Protein AF-A0A3S2HP16-F1 (afdb_monomer_lite)

Radius of gyration: 26.19 Å; chains: 1; bounding box: 61×39×76 Å

Sequence (134 aa):
MTFPRLIPALLLMAALLALHTAGNRPSGAAGTEPAMDLPAYLKPATDPATGIRFTRITQPGALGSGIVCGKIYCSHRYSSAQAWNADQSLLVLMNGCNGMCFLDGKTYLPLFHRNKSGECEWRPRNAEMMICVD

Structure (mmCIF, N/CA/C/O backbone):
data_AF-A0A3S2HP16-F1
#
_entry.id   AF-A0A3S2HP16-F1
#
loop_
_atom_site.group_PDB
_atom_site.id
_atom_site.type_symbol
_atom_site.label_atom_id
_atom_site.label_alt_id
_atom_site.label_comp_id
_atom_site.label_asym_id
_atom_site.label_entity_id
_atom_site.label_seq_id
_atom_site.pdbx_PDB_ins_code
_atom_site.Cartn_x
_atom_site.Cartn_y
_atom_site.Cartn_z
_atom_site.occupancy
_atom_site.B_iso_or_equiv
_atom_site.auth_seq_id
_atom_site.auth_comp_id
_atom_site.auth_asym_id
_atom_site.auth_atom_id
_atom_site.pdbx_PDB_model_num
ATOM 1 N N . MET A 1 1 ? -46.178 13.314 -57.978 1.00 46.97 1 MET A N 1
ATOM 2 C CA . MET A 1 1 ? -44.976 14.103 -57.636 1.00 46.97 1 MET A CA 1
ATOM 3 C C . MET A 1 1 ? -45.387 15.554 -57.472 1.00 46.97 1 MET A C 1
ATOM 5 O O . MET A 1 1 ? -45.527 16.214 -58.486 1.00 46.97 1 MET A O 1
ATOM 9 N N . THR A 1 2 ? -45.613 16.004 -56.232 1.00 39.06 2 THR A N 1
ATOM 10 C CA . THR A 1 2 ? -45.610 17.419 -55.796 1.00 39.06 2 THR A CA 1
ATOM 11 C C . THR A 1 2 ? -45.931 17.464 -54.296 1.00 39.06 2 THR A C 1
ATOM 13 O O . THR A 1 2 ? -46.972 16.977 -53.869 1.00 39.06 2 THR A O 1
ATOM 16 N N . PHE A 1 3 ? -45.016 18.001 -53.486 1.00 43.12 3 PHE A N 1
ATOM 17 C CA . PHE A 1 3 ? -45.231 18.289 -52.061 1.00 43.12 3 PHE A CA 1
ATOM 18 C C . PHE A 1 3 ? -45.926 19.648 -51.899 1.00 43.12 3 PHE A C 1
ATOM 20 O O . PHE A 1 3 ? -45.477 20.603 -52.538 1.00 43.12 3 PHE A O 1
ATOM 27 N N . PRO A 1 4 ? -46.881 19.814 -50.966 1.00 48.97 4 PRO A N 1
ATOM 28 C CA . PRO A 1 4 ? -47.117 21.098 -50.335 1.00 48.97 4 PRO A CA 1
ATOM 29 C C . PRO A 1 4 ? -46.423 21.157 -48.965 1.00 48.97 4 PRO A C 1
ATOM 31 O O . PRO A 1 4 ? -46.487 20.238 -48.150 1.00 48.97 4 PRO A O 1
ATOM 34 N N . ARG A 1 5 ? -45.723 22.271 -48.748 1.00 55.09 5 ARG A N 1
ATOM 35 C CA . ARG A 1 5 ? -45.168 22.722 -47.466 1.00 55.09 5 ARG A CA 1
ATOM 36 C C . ARG A 1 5 ? -46.269 23.334 -46.605 1.00 55.09 5 ARG A C 1
ATOM 38 O O . ARG A 1 5 ? -47.153 23.945 -47.188 1.00 55.09 5 ARG A O 1
ATOM 45 N N . LEU A 1 6 ? -46.124 23.235 -45.275 1.00 48.97 6 LEU A N 1
ATOM 46 C CA . LEU A 1 6 ? -46.629 24.094 -44.170 1.00 48.97 6 LEU A CA 1
ATOM 47 C C . LEU A 1 6 ? -46.609 23.191 -42.908 1.00 48.97 6 LEU A C 1
ATOM 49 O O . LEU A 1 6 ? -47.170 22.109 -42.971 1.00 48.97 6 LEU A O 1
ATOM 53 N N . ILE A 1 7 ? -45.980 23.426 -41.750 1.00 50.62 7 ILE A N 1
ATOM 54 C CA . ILE A 1 7 ? -45.416 24.561 -40.991 1.00 50.62 7 ILE A CA 1
ATOM 55 C C . ILE A 1 7 ? -44.475 23.926 -39.928 1.00 50.62 7 ILE A C 1
ATOM 57 O O . ILE A 1 7 ? -44.799 22.840 -39.445 1.00 50.62 7 ILE A O 1
ATOM 61 N N . PRO A 1 8 ? -43.396 24.584 -39.456 1.00 45.44 8 PRO A N 1
ATOM 62 C CA . PRO A 1 8 ? -43.116 24.472 -38.026 1.00 45.44 8 PRO A CA 1
ATOM 63 C C . PRO A 1 8 ? -42.708 25.832 -37.462 1.00 45.44 8 PRO A C 1
ATOM 65 O O . PRO A 1 8 ? -41.578 26.281 -37.610 1.00 45.44 8 PRO A O 1
ATOM 68 N N . ALA A 1 9 ? -43.641 26.499 -36.800 1.00 49.94 9 ALA A N 1
ATOM 69 C CA . ALA A 1 9 ? -43.350 27.712 -36.052 1.00 49.94 9 ALA A CA 1
ATOM 70 C C . ALA A 1 9 ? -44.191 27.741 -34.778 1.00 49.94 9 ALA A C 1
ATOM 72 O O . ALA A 1 9 ? -44.914 28.698 -34.551 1.00 49.94 9 ALA A O 1
ATOM 73 N N . LEU A 1 10 ? -44.164 26.670 -33.973 1.00 47.44 10 LEU A N 1
ATOM 74 C CA . LEU A 1 10 ? -44.738 26.717 -32.621 1.00 47.44 10 LEU A CA 1
ATOM 75 C C . LEU A 1 10 ? -44.269 25.580 -31.691 1.00 47.44 10 LEU A C 1
ATOM 77 O O . LEU A 1 10 ? -45.066 25.019 -30.952 1.00 47.44 10 LEU A O 1
ATOM 81 N N . LEU A 1 11 ? -42.987 25.201 -31.718 1.00 47.5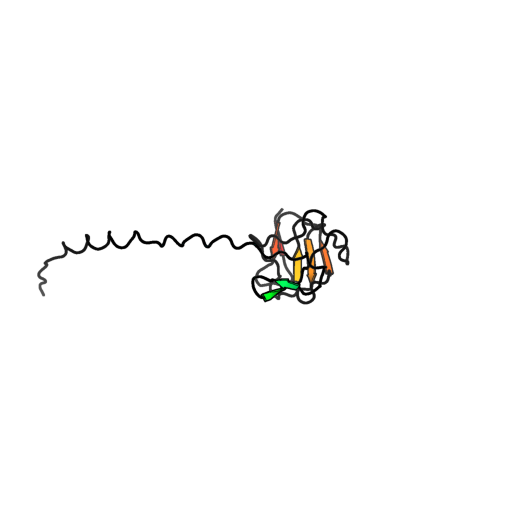3 11 LEU A N 1
ATOM 82 C CA . LEU A 1 11 ? -42.457 24.161 -30.811 1.00 47.53 11 LEU A CA 1
ATOM 83 C C . LEU A 1 11 ? -41.174 24.557 -30.063 1.00 47.53 11 LEU A C 1
ATOM 85 O O . LEU A 1 11 ? -40.594 23.718 -29.384 1.00 47.53 11 LEU A O 1
ATOM 89 N N . LEU A 1 12 ? -40.739 25.823 -30.122 1.00 44.19 12 LEU A N 1
ATOM 90 C CA . LEU A 1 12 ? -39.502 26.252 -29.447 1.00 44.19 12 LEU A CA 1
ATOM 91 C C . LEU A 1 12 ? -39.677 26.917 -28.071 1.00 44.19 12 LEU A C 1
ATOM 93 O O . LEU A 1 12 ? -38.675 27.155 -27.408 1.00 44.19 12 LEU A O 1
ATOM 97 N N . MET A 1 13 ? -40.898 27.184 -27.594 1.00 42.53 13 MET A N 1
ATOM 98 C CA . MET A 1 13 ? -41.083 27.902 -26.315 1.00 42.53 13 MET A CA 1
ATOM 99 C C . MET A 1 13 ? -41.404 27.014 -25.103 1.00 42.53 13 MET A C 1
ATOM 101 O O . MET A 1 13 ? -41.365 27.500 -23.978 1.00 42.53 13 MET A O 1
ATOM 105 N N . ALA A 1 14 ? -41.661 25.713 -25.282 1.00 44.78 14 ALA A N 1
ATOM 106 C CA . ALA A 1 14 ? -41.960 24.813 -24.158 1.00 44.78 14 ALA A CA 1
ATOM 107 C C . ALA A 1 14 ? -40.718 24.126 -23.551 1.00 44.78 14 ALA A C 1
ATOM 109 O O . ALA A 1 14 ? -40.803 23.550 -22.471 1.00 44.78 14 ALA A O 1
ATOM 110 N N . ALA A 1 15 ? -39.552 24.196 -24.204 1.00 46.72 15 ALA A N 1
ATOM 111 C CA . ALA A 1 15 ? -38.344 23.497 -23.751 1.00 46.72 15 ALA A CA 1
ATOM 112 C C . ALA A 1 15 ? -37.507 24.274 -22.711 1.00 46.72 15 ALA A C 1
ATOM 114 O O . ALA A 1 15 ? -36.578 23.716 -22.134 1.00 46.72 15 ALA A O 1
ATOM 115 N N . LEU A 1 16 ? -37.827 25.545 -22.440 1.00 46.94 16 LEU A N 1
ATOM 116 C CA . LEU A 1 16 ? -37.017 26.410 -21.566 1.00 46.94 16 LEU A CA 1
ATOM 117 C C . LEU A 1 16 ? -37.457 26.426 -20.090 1.00 46.94 16 LEU A C 1
ATOM 119 O O . LEU A 1 16 ? -36.741 26.969 -19.254 1.00 46.94 16 LEU A O 1
ATOM 123 N N . LEU A 1 17 ? -38.579 25.790 -19.735 1.00 45.00 17 LEU A N 1
ATOM 124 C CA . LEU A 1 17 ? -39.057 25.716 -18.343 1.00 45.00 17 LEU A CA 1
ATOM 125 C C . LEU A 1 17 ? -38.709 24.408 -17.611 1.00 45.00 17 LEU A C 1
ATOM 127 O O . LEU A 1 17 ? -38.947 24.308 -16.412 1.00 45.00 17 LEU A O 1
ATOM 131 N N . ALA A 1 18 ? -38.101 23.426 -18.283 1.00 48.06 18 ALA A N 1
ATOM 132 C CA . ALA A 1 18 ? -37.800 22.117 -17.686 1.00 48.06 18 ALA A CA 1
ATOM 133 C C . ALA A 1 18 ? -36.366 21.972 -17.126 1.00 48.06 18 ALA A C 1
ATOM 135 O O . ALA A 1 18 ? -35.996 20.891 -16.680 1.00 48.06 18 ALA A O 1
ATOM 136 N N . LEU A 1 19 ? -35.547 23.032 -17.137 1.00 49.06 19 LEU A N 1
ATOM 137 C CA . LEU A 1 19 ? -34.105 22.945 -16.836 1.00 49.06 19 LEU A CA 1
ATOM 138 C C . LEU A 1 19 ? -33.657 23.504 -15.473 1.00 49.06 19 LEU A C 1
ATOM 140 O O . LEU A 1 19 ? -32.461 23.534 -15.211 1.00 49.06 19 LEU A O 1
ATOM 144 N N . HIS A 1 20 ? -34.567 23.896 -14.573 1.00 52.50 20 HIS A N 1
ATOM 145 C CA . HIS A 1 20 ? -34.180 24.570 -13.317 1.00 52.50 20 HIS A CA 1
ATOM 146 C C . HIS A 1 20 ? -34.560 23.848 -12.018 1.00 52.50 20 HIS A C 1
ATOM 148 O O . HIS A 1 20 ? -34.597 24.464 -10.958 1.00 52.50 20 HIS A O 1
ATOM 154 N N . THR A 1 21 ? -34.774 22.532 -12.049 1.00 53.50 21 THR A N 1
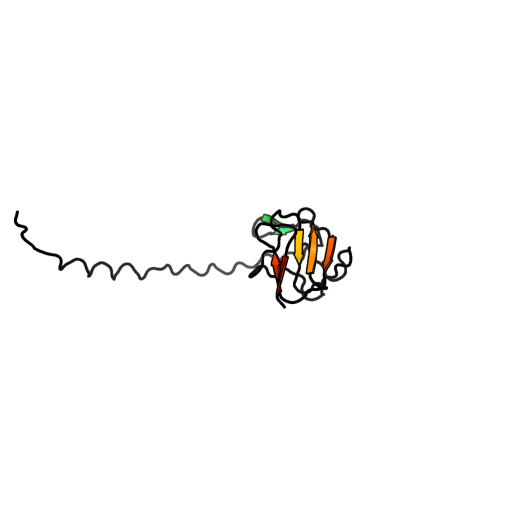ATOM 155 C CA . THR A 1 21 ? -34.823 21.731 -10.811 1.00 53.50 21 THR A CA 1
ATOM 156 C C . THR A 1 21 ? -33.797 20.602 -10.839 1.00 53.50 21 THR A C 1
ATOM 158 O O . THR A 1 21 ? -34.087 19.450 -10.531 1.00 53.50 21 THR A O 1
ATOM 161 N N . ALA A 1 22 ? -32.544 20.940 -11.165 1.00 55.75 22 ALA A N 1
ATOM 162 C CA . ALA A 1 22 ? -31.424 20.148 -10.670 1.00 55.75 22 ALA A CA 1
ATOM 163 C C . ALA A 1 22 ? -31.461 20.253 -9.140 1.00 55.75 22 ALA A C 1
ATOM 165 O O . ALA A 1 22 ? -31.177 21.303 -8.567 1.00 55.75 22 ALA A O 1
ATOM 166 N N . GLY A 1 23 ? -31.965 19.186 -8.519 1.00 50.84 23 GLY A N 1
ATOM 167 C CA . GLY A 1 23 ? -32.349 19.129 -7.122 1.00 50.84 23 GLY A CA 1
ATOM 168 C C . GLY A 1 23 ? -31.309 19.747 -6.201 1.00 50.84 23 GLY A C 1
ATOM 169 O O . GLY A 1 23 ? -30.160 19.309 -6.146 1.00 50.84 23 GLY A O 1
ATOM 170 N N . ASN A 1 24 ? -31.764 20.720 -5.420 1.00 55.22 24 ASN A N 1
ATOM 171 C CA . ASN A 1 24 ? -31.132 21.094 -4.173 1.00 55.22 24 ASN A CA 1
ATOM 172 C C . ASN A 1 24 ? -31.226 19.860 -3.261 1.00 55.22 24 ASN A C 1
ATOM 174 O O . ASN A 1 24 ? -32.186 19.709 -2.506 1.00 55.22 24 ASN A O 1
ATOM 178 N N . ARG A 1 25 ? -30.294 18.905 -3.408 1.00 60.56 25 ARG A N 1
ATOM 179 C CA . ARG A 1 25 ? -30.137 17.826 -2.434 1.00 60.56 25 ARG A CA 1
ATOM 180 C C . ARG A 1 25 ? -29.873 18.547 -1.115 1.00 60.56 25 ARG A C 1
ATOM 182 O O . ARG A 1 25 ? -28.872 19.264 -1.054 1.00 60.56 25 ARG A O 1
ATOM 189 N N . PRO A 1 26 ? -30.747 18.431 -0.098 1.00 52.69 26 PRO A N 1
ATOM 190 C CA . PRO A 1 26 ? -30.398 18.938 1.214 1.00 52.69 26 PRO A CA 1
ATOM 191 C C . PRO A 1 26 ? -29.047 18.318 1.545 1.00 52.69 26 PRO A C 1
ATOM 193 O O . PRO A 1 26 ? -28.888 17.099 1.432 1.00 52.69 26 PRO A O 1
ATOM 196 N N . SER A 1 27 ? -28.060 19.171 1.827 1.00 64.12 27 SER A N 1
ATOM 197 C CA . SER A 1 27 ? -26.776 18.730 2.348 1.00 64.12 27 SER A CA 1
ATOM 198 C C . SER A 1 27 ? -27.127 17.856 3.539 1.00 64.12 27 SER A C 1
ATOM 200 O O . SER A 1 27 ? -27.669 18.367 4.521 1.00 64.12 27 SER A O 1
ATOM 202 N N . GLY A 1 28 ? -26.983 16.534 3.388 1.00 60.44 28 GLY A N 1
ATOM 203 C CA . GLY A 1 28 ? -27.327 15.595 4.444 1.00 60.44 28 GLY A CA 1
ATOM 204 C C . GLY A 1 28 ? -26.640 16.095 5.700 1.00 60.44 28 GLY A C 1
ATOM 205 O O . GLY A 1 28 ? -25.468 16.474 5.621 1.00 60.44 28 GLY A O 1
ATOM 206 N N . ALA A 1 29 ? -27.392 16.214 6.799 1.00 61.81 29 ALA A N 1
ATOM 207 C CA . ALA A 1 29 ? -26.833 16.613 8.080 1.00 61.81 29 ALA A CA 1
ATOM 208 C C . ALA A 1 29 ? -25.518 15.854 8.251 1.00 61.81 29 ALA A C 1
ATOM 210 O O . ALA A 1 29 ? -25.517 14.627 8.129 1.00 61.81 29 ALA A O 1
ATOM 211 N N . ALA A 1 30 ? -24.411 16.586 8.396 1.00 63.25 30 ALA A N 1
ATOM 212 C CA . ALA A 1 30 ? -23.108 15.985 8.606 1.00 63.25 30 ALA A CA 1
ATOM 213 C C . ALA A 1 30 ? -23.254 15.065 9.819 1.00 63.25 30 ALA A C 1
ATOM 215 O O . ALA A 1 30 ? -23.436 15.539 10.941 1.00 63.25 30 ALA A O 1
ATOM 216 N N . GLY A 1 31 ? -23.318 13.756 9.571 1.00 66.00 31 GLY A N 1
ATOM 217 C CA . GLY A 1 31 ? -23.409 12.781 10.641 1.00 66.00 31 GLY A CA 1
ATOM 218 C C . GLY A 1 31 ? -22.188 12.967 11.526 1.00 66.00 31 GLY A C 1
ATOM 219 O O . GLY A 1 31 ? -21.085 13.174 11.023 1.00 66.00 31 GLY A O 1
ATOM 220 N N . THR A 1 32 ? -22.379 12.932 12.840 1.00 77.75 32 THR A N 1
ATOM 221 C CA . THR A 1 32 ? -21.255 12.785 13.762 1.00 77.75 32 THR A CA 1
ATOM 222 C C . THR A 1 32 ? -20.541 11.490 13.396 1.00 77.75 32 THR A C 1
ATOM 224 O O . THR A 1 32 ? -21.140 10.419 13.511 1.00 77.75 32 THR A O 1
ATOM 227 N N . GLU A 1 33 ? -19.308 11.591 12.899 1.00 78.44 33 GLU A N 1
ATOM 228 C CA . GLU A 1 33 ? -18.486 10.425 12.586 1.00 78.44 33 GLU A CA 1
ATOM 229 C C . GLU A 1 33 ? -18.360 9.582 13.863 1.00 78.44 33 GLU A C 1
ATOM 231 O O . GLU A 1 33 ? -17.984 10.117 14.914 1.00 78.44 33 GLU A O 1
ATOM 236 N N . PRO A 1 34 ? -18.765 8.304 13.839 1.00 85.12 34 PRO A N 1
ATOM 237 C CA . PRO A 1 34 ? -18.717 7.493 15.039 1.00 85.12 34 PRO A CA 1
ATOM 238 C C . PRO A 1 34 ? -17.263 7.308 15.473 1.00 85.12 34 PRO A C 1
ATOM 240 O O . PRO A 1 34 ? -16.405 6.903 14.691 1.00 85.12 34 PRO A O 1
ATOM 243 N N . ALA A 1 35 ? -16.991 7.611 16.740 1.00 89.38 35 ALA A N 1
ATOM 244 C CA . ALA A 1 35 ? -15.668 7.432 17.314 1.00 89.38 35 ALA A CA 1
ATOM 245 C C . ALA A 1 35 ? -15.269 5.948 17.306 1.00 89.38 35 ALA A C 1
ATOM 247 O O . ALA A 1 35 ? -16.048 5.081 17.710 1.00 89.38 35 ALA A O 1
ATOM 248 N N . MET A 1 36 ? -14.035 5.666 16.891 1.00 92.62 36 MET A N 1
ATOM 249 C CA . MET A 1 36 ? -13.417 4.350 17.010 1.00 92.62 36 MET A CA 1
ATOM 250 C C . MET A 1 36 ? -11.909 4.473 17.221 1.00 92.62 36 MET A C 1
ATOM 252 O O . MET A 1 36 ? -11.275 5.406 16.723 1.00 92.62 36 MET A O 1
ATOM 256 N N . ASP A 1 37 ? -11.327 3.504 17.923 1.00 93.56 37 ASP A N 1
ATOM 257 C CA . ASP A 1 37 ? -9.876 3.403 18.043 1.00 93.56 37 ASP A CA 1
ATOM 258 C C . ASP A 1 37 ? -9.245 3.022 16.701 1.00 93.56 37 ASP A C 1
ATOM 260 O O . ASP A 1 37 ? -9.805 2.254 15.913 1.00 93.56 37 ASP A O 1
ATOM 264 N N . LEU A 1 38 ? -8.031 3.517 16.455 1.00 92.06 38 LEU A N 1
ATOM 265 C CA . LEU A 1 38 ? -7.268 3.150 15.270 1.00 92.06 38 LEU A CA 1
ATOM 266 C C . LEU A 1 38 ? -6.867 1.663 15.345 1.00 92.06 38 LEU A C 1
ATOM 268 O O . LEU A 1 38 ? -6.111 1.290 16.247 1.00 92.06 38 LEU A O 1
ATOM 272 N N . PRO A 1 39 ? -7.279 0.807 14.390 1.00 95.44 39 PRO A N 1
ATOM 273 C CA . PRO A 1 39 ? -6.95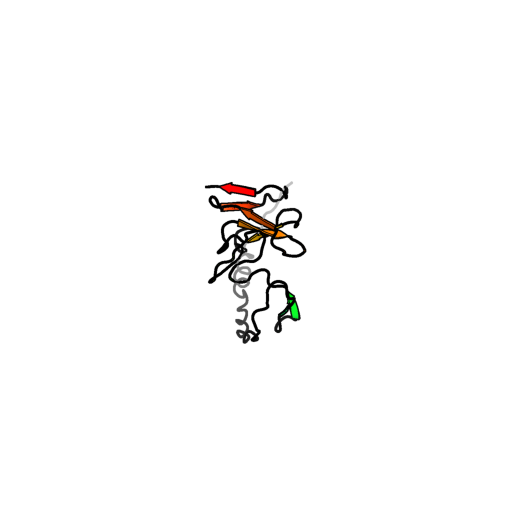7 -0.614 14.450 1.00 95.44 39 PRO A CA 1
ATOM 274 C C . PRO A 1 39 ? -5.449 -0.877 14.392 1.00 95.44 39 PRO A C 1
ATOM 276 O O . PRO A 1 39 ? -4.690 -0.159 13.729 1.00 95.44 39 PRO A O 1
ATOM 279 N N . ALA A 1 40 ? -5.008 -1.944 15.056 1.00 95.19 40 ALA A N 1
ATOM 280 C CA . ALA A 1 40 ? -3.644 -2.442 14.919 1.00 95.19 40 ALA A CA 1
ATOM 281 C C . ALA A 1 40 ? -3.412 -3.061 13.526 1.00 95.19 40 ALA A C 1
ATOM 283 O O . ALA A 1 40 ? -4.351 -3.460 12.832 1.00 95.19 40 ALA A O 1
ATOM 284 N N . TYR A 1 41 ? -2.146 -3.151 13.117 1.00 96.06 41 TYR A N 1
ATOM 285 C CA . TYR A 1 41 ? -1.758 -3.726 11.829 1.00 96.06 41 TYR A CA 1
ATOM 286 C C . TYR A 1 41 ? -2.258 -5.174 11.678 1.00 96.06 41 TYR A C 1
ATOM 288 O O . TYR A 1 41 ? -2.101 -5.995 12.584 1.00 96.06 41 TYR A O 1
ATOM 296 N N . LEU A 1 42 ? -2.887 -5.464 10.534 1.00 96.69 42 LEU A N 1
ATOM 297 C CA . LEU A 1 42 ? -3.470 -6.765 10.171 1.00 96.69 42 LEU A CA 1
ATOM 298 C C . LEU A 1 42 ? -4.525 -7.309 11.145 1.00 96.69 42 LEU A C 1
ATOM 300 O O . LEU A 1 42 ? -4.830 -8.503 11.142 1.00 96.69 42 LEU A O 1
ATOM 304 N N . LYS A 1 43 ? -5.119 -6.441 11.969 1.00 96.44 43 LYS A N 1
ATOM 305 C CA . LYS A 1 43 ? -6.285 -6.793 12.776 1.00 96.44 43 LYS A CA 1
ATOM 306 C C . LYS A 1 43 ? -7.564 -6.382 12.042 1.00 96.44 43 LYS A C 1
ATOM 308 O O . LYS A 1 43 ? -7.685 -5.211 11.674 1.00 96.44 43 LYS A O 1
ATOM 313 N N . PRO A 1 44 ? -8.512 -7.314 11.824 1.00 95.88 44 PRO A N 1
ATOM 314 C CA . PRO A 1 44 ? -9.832 -6.963 11.326 1.00 95.88 44 PRO A CA 1
ATOM 315 C C . PRO A 1 44 ? -10.524 -5.987 12.281 1.00 95.88 44 PRO A C 1
ATOM 317 O O . PRO A 1 44 ? -10.526 -6.198 13.493 1.00 95.88 44 PRO A O 1
ATOM 320 N N . ALA A 1 45 ? -11.142 -4.959 11.721 1.00 97.19 45 ALA A N 1
ATOM 321 C CA . ALA A 1 45 ? -11.999 -4.006 12.406 1.00 97.19 45 ALA A CA 1
ATOM 322 C C . ALA A 1 45 ? -13.333 -3.891 11.663 1.00 97.19 45 ALA A C 1
ATOM 324 O O . ALA A 1 45 ? -13.463 -4.335 10.520 1.00 97.19 45 ALA A O 1
ATOM 325 N N . THR A 1 46 ? -14.333 -3.325 12.331 1.00 96.56 46 THR A N 1
ATOM 326 C CA . THR A 1 46 ? -15.650 -3.062 11.746 1.00 96.56 46 THR A CA 1
ATOM 327 C C . THR A 1 46 ? -15.934 -1.580 11.884 1.00 96.56 46 THR A C 1
ATOM 329 O O . THR A 1 46 ? -15.784 -1.038 12.976 1.00 96.56 46 THR A O 1
ATOM 332 N N . ASP A 1 47 ? -16.313 -0.939 10.785 1.00 94.12 47 ASP A N 1
ATOM 333 C CA . ASP A 1 47 ? -16.771 0.444 10.786 1.00 94.12 47 ASP A CA 1
ATOM 334 C C . ASP A 1 47 ? -18.129 0.517 11.514 1.00 94.12 47 ASP A C 1
ATOM 336 O O . ASP A 1 47 ? -19.092 -0.113 11.062 1.00 94.12 47 ASP A O 1
ATOM 340 N N . PRO A 1 48 ? -18.235 1.252 12.635 1.00 93.50 48 PRO A N 1
ATOM 341 C CA . PRO A 1 48 ? -19.471 1.338 13.408 1.00 93.50 48 PRO A CA 1
ATOM 342 C C . PRO A 1 48 ? -20.607 2.094 12.698 1.00 93.50 48 PRO A C 1
ATOM 344 O O . PRO A 1 48 ? -21.763 1.889 13.061 1.00 93.50 48 PRO A O 1
ATOM 347 N N . ALA A 1 49 ? -20.328 2.935 11.693 1.00 91.69 49 ALA A N 1
ATOM 348 C CA . ALA A 1 49 ? -21.371 3.606 10.907 1.00 91.69 49 ALA A CA 1
ATOM 349 C C . ALA A 1 49 ? -21.999 2.675 9.866 1.00 91.69 49 ALA A C 1
ATOM 351 O O . ALA A 1 49 ? -23.204 2.736 9.627 1.00 91.69 49 ALA A O 1
ATOM 352 N N . THR A 1 50 ? -21.181 1.849 9.211 1.00 93.12 50 THR A N 1
ATOM 353 C CA . THR A 1 50 ? -21.602 1.095 8.017 1.00 93.12 50 THR A CA 1
ATOM 354 C C . THR A 1 50 ? -21.700 -0.412 8.239 1.00 93.12 50 THR A C 1
ATOM 356 O O . THR A 1 50 ? -22.298 -1.115 7.426 1.00 93.12 50 THR A O 1
ATOM 359 N N . GLY A 1 51 ? -21.102 -0.935 9.311 1.00 94.00 51 GLY A N 1
ATOM 360 C CA . GLY A 1 51 ? -20.942 -2.371 9.542 1.00 94.00 51 GLY A CA 1
ATOM 361 C C . GLY A 1 51 ? -19.915 -3.038 8.617 1.00 94.00 51 GLY A C 1
ATOM 362 O O . GLY A 1 51 ? -19.761 -4.261 8.655 1.00 94.00 51 GLY A O 1
ATOM 363 N N . ILE A 1 52 ? -19.205 -2.272 7.778 1.00 96.44 52 ILE A N 1
ATOM 364 C CA . ILE A 1 52 ? -18.211 -2.810 6.847 1.00 96.44 52 ILE A CA 1
ATOM 365 C C . ILE A 1 52 ? -16.990 -3.296 7.625 1.00 96.44 52 ILE A C 1
ATOM 367 O O . ILE A 1 52 ? -16.427 -2.588 8.459 1.00 96.44 52 ILE A O 1
ATOM 371 N N . ARG A 1 53 ? -16.543 -4.515 7.317 1.00 96.94 53 ARG A N 1
ATOM 372 C CA . ARG A 1 53 ? -15.295 -5.068 7.849 1.00 96.94 53 ARG A CA 1
ATOM 373 C C . ARG A 1 53 ? -14.113 -4.610 7.005 1.00 96.94 53 ARG A C 1
ATOM 375 O O . ARG A 1 53 ? -14.152 -4.716 5.783 1.00 96.94 53 ARG A O 1
ATOM 382 N N . PHE A 1 54 ? -13.041 -4.178 7.656 1.00 96.00 54 PHE A N 1
ATOM 383 C CA . PHE A 1 54 ? -11.809 -3.754 6.998 1.00 96.00 54 PHE A CA 1
ATOM 384 C C . PHE A 1 54 ? -10.577 -4.152 7.816 1.00 96.00 54 PHE A C 1
ATOM 386 O O . PHE A 1 54 ? -10.679 -4.521 8.984 1.00 96.00 54 PHE A O 1
ATOM 393 N N . THR A 1 55 ? -9.401 -4.072 7.199 1.00 96.31 55 THR A N 1
ATOM 394 C CA . THR A 1 55 ? -8.119 -4.364 7.848 1.00 96.31 55 THR A CA 1
ATOM 395 C C . THR A 1 55 ? -7.152 -3.228 7.565 1.00 96.31 55 THR A C 1
ATOM 397 O O . THR A 1 55 ? -6.966 -2.833 6.415 1.00 96.31 55 THR A O 1
ATOM 400 N N . ARG A 1 56 ? -6.502 -2.708 8.608 1.00 95.69 56 ARG A N 1
ATOM 401 C CA . ARG A 1 56 ? -5.448 -1.705 8.446 1.00 95.69 56 ARG A CA 1
ATOM 402 C C . ARG A 1 56 ? -4.138 -2.379 8.032 1.00 95.69 56 ARG A C 1
ATOM 404 O O . ARG A 1 56 ? -3.667 -3.294 8.705 1.00 95.69 56 ARG A O 1
ATOM 411 N N . ILE A 1 57 ? -3.523 -1.868 6.968 1.00 96.31 57 ILE A N 1
ATOM 412 C CA . ILE A 1 57 ? -2.288 -2.414 6.377 1.00 96.31 57 ILE A CA 1
ATOM 413 C C . ILE A 1 57 ? -1.056 -1.517 6.595 1.00 96.31 57 ILE A C 1
ATOM 415 O O . ILE A 1 57 ? -0.068 -1.617 5.876 1.00 96.31 57 ILE A O 1
ATOM 419 N N . THR A 1 58 ? -1.108 -0.614 7.576 1.00 96.00 58 THR A N 1
ATOM 420 C CA . THR A 1 58 ? -0.029 0.336 7.885 1.00 96.00 58 THR A CA 1
ATOM 421 C C . THR A 1 58 ? 0.160 0.478 9.394 1.00 96.00 58 THR A C 1
ATOM 423 O O . THR A 1 58 ? -0.799 0.357 10.152 1.00 96.00 58 THR A O 1
ATOM 426 N N . GLN A 1 59 ? 1.380 0.777 9.843 1.00 95.50 59 GLN A N 1
ATOM 427 C CA . GLN A 1 59 ? 1.682 1.296 11.186 1.00 95.50 59 GLN A CA 1
ATOM 428 C C . GLN A 1 59 ? 3.012 2.065 11.143 1.00 95.50 59 GLN A C 1
ATOM 430 O O . GLN A 1 59 ? 3.841 1.738 10.297 1.00 95.50 59 GLN A O 1
ATOM 435 N N . PRO A 1 60 ? 3.250 3.062 12.014 1.00 96.12 60 PRO A N 1
ATOM 436 C CA . PRO A 1 60 ? 4.544 3.738 12.078 1.00 96.12 60 PRO A CA 1
ATOM 437 C C . PRO A 1 60 ? 5.698 2.771 12.373 1.00 96.12 60 PRO A C 1
ATOM 439 O O . PRO A 1 60 ? 5.598 1.941 13.275 1.00 96.12 60 PRO A O 1
ATOM 442 N N . GLY A 1 61 ? 6.818 2.933 11.668 1.00 96.50 61 GLY A N 1
ATOM 443 C CA . GLY A 1 61 ? 8.016 2.120 11.863 1.00 96.50 61 GLY A CA 1
ATOM 444 C C . GLY A 1 61 ? 8.080 0.897 10.950 1.00 96.50 61 GLY A C 1
ATOM 445 O O . GLY A 1 61 ? 7.548 0.899 9.839 1.00 96.50 61 GLY A O 1
ATOM 446 N N . ALA A 1 62 ? 8.812 -0.125 11.393 1.00 96.69 62 ALA A N 1
ATOM 447 C CA . ALA A 1 62 ? 9.071 -1.316 10.596 1.00 96.69 62 ALA A CA 1
ATOM 448 C C . ALA A 1 62 ? 7.818 -2.198 10.473 1.00 96.69 62 ALA A C 1
ATOM 450 O O . ALA A 1 62 ? 7.151 -2.495 11.467 1.00 96.69 62 ALA A O 1
ATOM 451 N N . LEU A 1 63 ? 7.533 -2.651 9.251 1.00 96.06 63 LEU A N 1
ATOM 452 C CA . LEU A 1 63 ? 6.521 -3.678 8.982 1.00 96.06 63 LEU A CA 1
ATOM 453 C C . LEU A 1 63 ? 7.140 -5.073 8.841 1.00 96.06 63 LEU A C 1
ATOM 455 O O . LEU A 1 63 ? 6.490 -6.062 9.162 1.00 96.06 63 LEU A O 1
ATOM 459 N N . GLY A 1 64 ? 8.395 -5.151 8.394 1.00 96.00 64 GLY A N 1
ATOM 460 C CA . GLY A 1 64 ? 9.077 -6.391 8.014 1.00 96.00 64 GLY A CA 1
ATOM 461 C C . GLY A 1 64 ? 9.640 -6.282 6.597 1.00 96.00 64 GLY A C 1
ATOM 462 O O . GLY A 1 64 ? 9.313 -5.344 5.874 1.00 96.00 64 GLY A O 1
ATOM 463 N N . SER A 1 65 ? 10.520 -7.203 6.201 1.00 96.56 65 SER A N 1
ATOM 464 C CA . SER A 1 65 ? 11.071 -7.263 4.831 1.00 96.56 65 SER A CA 1
ATOM 465 C C . SER A 1 65 ? 11.701 -5.945 4.336 1.00 96.56 65 SER A C 1
ATOM 467 O O . SER A 1 65 ? 11.591 -5.579 3.167 1.00 96.56 65 SER A O 1
ATOM 469 N N . GLY A 1 66 ? 12.319 -5.188 5.251 1.00 96.12 66 GLY A N 1
ATOM 470 C CA . GLY A 1 66 ? 12.921 -3.878 4.967 1.00 96.12 66 GLY A CA 1
ATOM 471 C C . GLY A 1 66 ? 11.926 -2.727 4.764 1.00 96.12 66 GLY A C 1
ATOM 472 O O . GLY A 1 66 ? 12.353 -1.593 4.572 1.00 96.12 66 GLY A O 1
ATOM 473 N N . ILE A 1 67 ? 10.615 -2.975 4.836 1.00 97.44 67 ILE A N 1
ATOM 474 C CA . ILE A 1 67 ? 9.575 -1.950 4.699 1.00 97.44 67 ILE A CA 1
ATOM 475 C C . ILE A 1 67 ? 9.458 -1.140 5.993 1.00 97.44 67 ILE A C 1
ATOM 477 O O . ILE A 1 67 ? 9.262 -1.696 7.080 1.00 97.44 67 ILE A O 1
ATOM 481 N N . VAL A 1 68 ? 9.526 0.185 5.859 1.00 97.06 68 VAL A N 1
ATOM 482 C CA . VAL A 1 68 ? 9.394 1.149 6.953 1.00 97.06 68 VAL A CA 1
ATOM 483 C C . VAL A 1 68 ? 8.402 2.239 6.561 1.00 97.06 68 VAL A C 1
ATOM 485 O O . VAL A 1 68 ? 8.627 3.003 5.624 1.00 97.06 68 VAL A O 1
ATOM 488 N N . CYS A 1 69 ? 7.319 2.335 7.324 1.00 96.88 69 CYS A N 1
ATOM 489 C CA . CYS A 1 69 ? 6.333 3.399 7.202 1.00 96.88 69 CYS A CA 1
ATOM 490 C C . CYS A 1 69 ? 6.722 4.608 8.064 1.00 96.88 69 CYS A C 1
ATOM 492 O O . CYS A 1 69 ? 7.140 4.481 9.220 1.00 96.88 69 CYS A O 1
ATOM 494 N N . GLY A 1 70 ? 6.530 5.800 7.512 1.00 94.44 70 GLY A N 1
ATOM 495 C CA . GLY A 1 70 ? 6.734 7.073 8.183 1.00 94.44 70 GLY A CA 1
ATOM 496 C C . GLY A 1 70 ? 5.759 7.294 9.340 1.00 94.44 70 GLY A C 1
ATOM 497 O O . GLY A 1 70 ? 4.694 6.683 9.427 1.00 94.44 70 GLY A O 1
ATOM 498 N N . LYS A 1 71 ? 6.130 8.202 10.248 1.00 91.69 71 LYS A N 1
ATOM 499 C CA . LYS A 1 71 ? 5.328 8.512 11.444 1.00 91.69 71 LYS A CA 1
ATOM 500 C C . LYS A 1 71 ? 4.052 9.300 11.139 1.00 91.69 71 LYS A C 1
ATOM 502 O O . LYS A 1 71 ? 3.084 9.158 11.874 1.00 91.69 71 LYS A O 1
ATOM 507 N N . ILE A 1 72 ? 4.073 10.137 10.097 1.00 90.88 72 ILE A N 1
ATOM 508 C CA . ILE A 1 72 ? 2.971 11.059 9.773 1.00 90.88 72 ILE A CA 1
ATOM 509 C C . ILE A 1 72 ? 1.926 10.368 8.892 1.00 90.88 72 ILE A C 1
ATOM 511 O O . ILE A 1 72 ? 0.742 10.391 9.204 1.00 90.88 72 ILE A O 1
ATOM 515 N N . TYR A 1 73 ? 2.354 9.737 7.799 1.00 90.75 73 TYR A N 1
ATOM 516 C CA . TYR A 1 73 ? 1.480 8.965 6.924 1.00 90.75 73 TYR A CA 1
ATOM 517 C C . TYR A 1 73 ? 2.256 7.836 6.251 1.00 90.75 73 TYR A C 1
ATOM 519 O O . TYR A 1 73 ? 3.473 7.906 6.087 1.00 90.75 73 TYR A O 1
ATOM 527 N N . CYS A 1 74 ? 1.522 6.800 5.863 1.00 95.25 74 CYS A N 1
ATOM 528 C CA . CYS A 1 74 ? 1.977 5.719 5.003 1.00 95.25 74 CYS A CA 1
ATOM 529 C C . CYS A 1 74 ? 0.763 5.289 4.182 1.00 95.25 74 CYS A C 1
ATOM 531 O O . CYS A 1 74 ? -0.235 4.855 4.758 1.00 95.25 74 CYS A O 1
ATOM 533 N N . SER A 1 75 ? 0.777 5.513 2.873 1.00 94.81 75 SER A N 1
ATOM 534 C CA . SER A 1 75 ? -0.407 5.308 2.035 1.00 94.81 75 SER A CA 1
ATOM 535 C C . SER A 1 75 ? -0.047 5.060 0.574 1.00 94.81 75 SER A C 1
ATOM 537 O O . SER A 1 75 ? 1.106 5.169 0.151 1.00 94.81 75 SER A O 1
ATOM 539 N N . HIS A 1 76 ? -1.063 4.723 -0.213 1.00 95.62 76 HIS A N 1
ATOM 540 C CA . HIS A 1 76 ? -0.996 4.783 -1.667 1.00 95.62 76 HIS A CA 1
ATOM 541 C C . HIS A 1 76 ? -1.530 6.126 -2.191 1.00 95.62 76 HIS A C 1
ATOM 543 O O . HIS A 1 76 ? -2.143 6.903 -1.454 1.00 95.62 76 HIS A O 1
ATOM 549 N N . ARG A 1 77 ? -1.340 6.382 -3.487 1.00 93.00 77 ARG A N 1
ATOM 550 C CA . ARG A 1 77 ? -1.912 7.515 -4.233 1.00 93.00 77 ARG A CA 1
ATOM 551 C C . ARG A 1 77 ? -3.294 7.163 -4.809 1.00 93.00 77 ARG A C 1
ATOM 553 O O . ARG A 1 77 ? -3.503 7.206 -6.016 1.00 93.00 77 ARG A O 1
ATOM 560 N N . TYR A 1 78 ? -4.243 6.785 -3.951 1.00 89.88 78 TYR A N 1
ATOM 561 C CA . TYR A 1 78 ? -5.539 6.216 -4.372 1.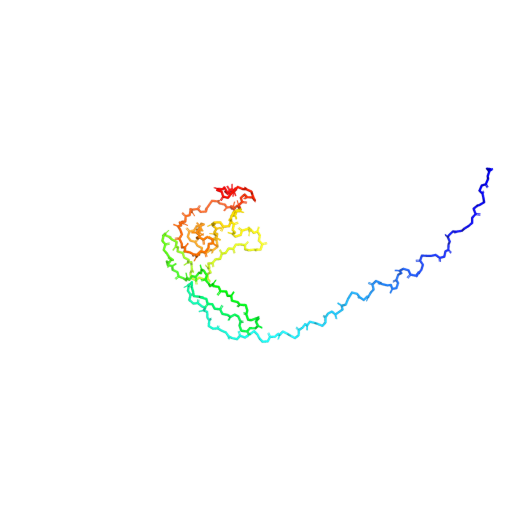00 89.88 78 TYR A CA 1
ATOM 562 C C . TYR A 1 78 ? -6.372 7.098 -5.319 1.00 89.88 78 TYR A C 1
ATOM 564 O O . TYR A 1 78 ? -7.216 6.575 -6.039 1.00 89.88 78 TYR A O 1
ATOM 572 N N . SER A 1 79 ? -6.154 8.415 -5.333 1.00 90.38 79 SER A N 1
ATOM 573 C CA . SER A 1 79 ? -6.869 9.343 -6.217 1.00 90.38 79 SER A CA 1
ATOM 574 C C . SER A 1 79 ? -6.325 9.396 -7.647 1.00 90.38 79 SER A C 1
ATOM 576 O O . SER A 1 79 ? -6.998 9.946 -8.515 1.00 90.38 79 SER A O 1
ATOM 578 N N . SER A 1 80 ? -5.124 8.870 -7.903 1.00 91.00 80 SER A N 1
ATOM 579 C CA . SER A 1 80 ? -4.423 9.053 -9.182 1.00 91.00 80 SER A CA 1
ATOM 580 C C . SER A 1 80 ? -3.750 7.796 -9.730 1.00 91.00 80 SER A C 1
ATOM 582 O O . SER A 1 80 ? -3.353 7.797 -10.890 1.00 91.00 80 SER A O 1
ATOM 584 N N . ALA A 1 81 ? -3.609 6.743 -8.922 1.00 92.44 81 ALA A N 1
ATOM 585 C CA . ALA A 1 81 ? -2.845 5.551 -9.268 1.00 92.44 81 ALA A CA 1
ATOM 586 C C . ALA A 1 81 ? -3.519 4.273 -8.769 1.00 92.44 81 ALA A C 1
ATOM 588 O O . ALA A 1 81 ? -4.122 4.236 -7.692 1.00 92.44 81 ALA A O 1
ATOM 589 N N . GLN A 1 82 ? -3.331 3.177 -9.501 1.00 94.19 82 GLN A N 1
ATOM 590 C CA . GLN A 1 82 ? -3.820 1.865 -9.084 1.00 94.19 82 GLN A CA 1
ATOM 591 C C . GLN A 1 82 ? -2.986 1.334 -7.906 1.00 94.19 82 GLN A C 1
ATOM 593 O O . GLN A 1 82 ? -1.760 1.358 -7.954 1.00 94.19 82 GLN A O 1
ATOM 598 N N . ALA A 1 83 ? -3.633 0.864 -6.836 1.00 96.06 83 ALA A N 1
ATOM 599 C CA . ALA A 1 83 ? -2.930 0.287 -5.681 1.00 96.06 83 ALA A CA 1
ATOM 600 C C . ALA A 1 83 ? -2.451 -1.151 -5.934 1.00 96.06 83 ALA A C 1
ATOM 602 O O . ALA A 1 83 ? -1.358 -1.517 -5.503 1.00 96.06 83 ALA A O 1
ATOM 603 N N . TRP A 1 84 ? -3.254 -1.948 -6.642 1.00 97.62 84 TRP A N 1
ATOM 604 C CA . TRP A 1 84 ? -2.957 -3.344 -6.963 1.00 97.62 84 TRP A CA 1
ATOM 605 C C . TRP A 1 84 ? -2.378 -3.499 -8.366 1.00 97.62 84 TRP A C 1
ATOM 607 O O . TRP A 1 84 ? -2.743 -2.750 -9.271 1.00 97.62 84 TRP A O 1
ATOM 617 N N . ASN A 1 85 ? -1.539 -4.512 -8.563 1.00 97.94 85 ASN A N 1
ATOM 618 C CA . ASN A 1 85 ? -1.154 -4.951 -9.902 1.00 97.94 85 ASN A CA 1
ATOM 619 C C . ASN A 1 85 ? -2.303 -5.700 -10.616 1.00 97.94 85 ASN A C 1
ATOM 621 O O . ASN A 1 85 ? -3.368 -5.949 -10.046 1.00 97.94 85 ASN A O 1
ATOM 625 N N . ALA A 1 86 ? -2.098 -6.041 -11.894 1.00 98.12 86 ALA A N 1
ATOM 626 C CA . ALA A 1 86 ? -3.156 -6.535 -12.783 1.00 98.12 86 ALA A CA 1
ATOM 627 C C . ALA A 1 86 ? -3.839 -7.840 -12.322 1.00 98.12 86 ALA A C 1
ATOM 629 O O . ALA A 1 86 ? -5.022 -8.028 -12.593 1.00 98.12 86 ALA A O 1
ATOM 630 N N . ASP A 1 87 ? -3.121 -8.726 -11.631 1.00 97.94 87 ASP A N 1
ATOM 631 C CA . ASP A 1 87 ? -3.647 -9.997 -11.113 1.00 97.94 87 ASP A CA 1
ATOM 632 C C . ASP A 1 87 ? -3.959 -9.955 -9.606 1.00 97.94 87 ASP A C 1
ATOM 634 O O . ASP A 1 87 ? -4.287 -10.980 -9.009 1.00 97.94 87 ASP A O 1
ATOM 638 N N . GLN A 1 88 ? -3.866 -8.767 -8.997 1.00 97.81 88 GLN A N 1
ATOM 639 C CA . GLN A 1 88 ? -4.096 -8.518 -7.574 1.00 97.81 88 GLN A CA 1
ATOM 640 C C . GLN A 1 88 ? -3.163 -9.292 -6.628 1.00 97.81 88 GLN A C 1
ATOM 642 O O . GLN A 1 88 ? -3.457 -9.392 -5.436 1.00 97.81 88 GLN A O 1
ATOM 647 N N . SER A 1 89 ? -2.042 -9.829 -7.116 1.00 98.31 89 SER A N 1
ATOM 648 C CA . SER A 1 89 ? -1.051 -10.513 -6.276 1.00 98.31 89 SER A CA 1
ATOM 649 C C . SER A 1 89 ? -0.224 -9.556 -5.417 1.00 98.31 89 SER A C 1
ATOM 651 O O . SER A 1 89 ? 0.277 -9.965 -4.371 1.00 98.31 89 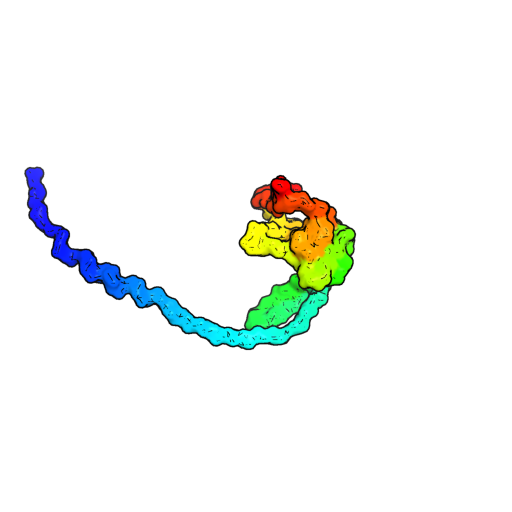SER A O 1
ATOM 653 N N . LEU A 1 90 ? -0.111 -8.284 -5.807 1.00 98.31 90 LEU A N 1
ATOM 654 C CA . LEU A 1 90 ? 0.663 -7.262 -5.106 1.00 98.31 90 LEU A CA 1
ATOM 655 C C . LEU A 1 90 ? -0.163 -5.998 -4.872 1.00 98.31 90 LEU A C 1
ATOM 657 O O . LEU A 1 90 ? -0.914 -5.561 -5.743 1.00 98.31 90 LEU A O 1
ATOM 661 N N . LEU A 1 91 ? 0.058 -5.373 -3.716 1.00 97.81 91 LEU A N 1
ATOM 662 C CA . LEU A 1 91 ? -0.351 -4.004 -3.401 1.00 97.81 91 LEU A CA 1
ATOM 663 C C . LEU A 1 91 ? 0.894 -3.152 -3.152 1.00 97.81 91 LEU A C 1
ATOM 665 O O . LEU A 1 91 ? 1.866 -3.643 -2.584 1.00 97.81 91 LEU A O 1
ATOM 669 N N . VAL A 1 92 ? 0.865 -1.872 -3.524 1.00 97.56 92 VAL A N 1
ATOM 670 C CA . VAL A 1 92 ? 1.966 -0.937 -3.255 1.00 97.56 92 VAL A CA 1
ATOM 671 C C . VAL A 1 92 ? 1.545 0.225 -2.349 1.00 97.56 92 VAL A C 1
ATOM 673 O O . VAL A 1 92 ? 0.464 0.790 -2.492 1.00 97.56 92 VAL A O 1
ATOM 676 N N . LEU A 1 93 ? 2.426 0.599 -1.417 1.00 96.94 93 LEU A N 1
ATOM 677 C CA . LEU A 1 93 ? 2.397 1.869 -0.688 1.00 96.94 93 LEU A CA 1
ATOM 678 C C . LEU A 1 93 ? 3.511 2.765 -1.240 1.00 96.94 93 LEU A C 1
ATOM 680 O O . LEU A 1 93 ? 4.670 2.352 -1.297 1.00 96.94 93 LEU A O 1
ATOM 684 N N . MET A 1 94 ? 3.164 3.982 -1.655 1.00 94.12 94 MET A N 1
ATOM 685 C CA . MET A 1 94 ? 4.075 4.897 -2.363 1.00 94.12 94 MET A CA 1
ATOM 686 C C . MET A 1 94 ? 4.396 6.174 -1.589 1.00 94.12 94 MET A C 1
ATOM 688 O O . MET A 1 94 ? 5.394 6.833 -1.868 1.00 94.12 94 MET A O 1
ATOM 692 N N . ASN A 1 95 ? 3.542 6.537 -0.637 1.00 93.69 95 ASN A N 1
ATOM 693 C CA . ASN A 1 95 ? 3.602 7.797 0.083 1.00 93.69 95 ASN A CA 1
ATOM 694 C C . ASN A 1 95 ? 4.002 7.533 1.528 1.00 93.69 95 ASN A C 1
ATOM 696 O O . ASN A 1 95 ? 3.354 6.743 2.212 1.00 93.69 95 ASN A O 1
ATOM 700 N N . GLY A 1 96 ? 5.062 8.197 1.993 1.00 93.75 96 GLY A N 1
ATOM 701 C CA . GLY A 1 96 ? 5.545 8.061 3.367 1.00 93.75 96 GLY A CA 1
ATOM 702 C C . GLY A 1 96 ? 6.131 6.684 3.694 1.00 93.75 96 GLY A C 1
ATOM 703 O O . GLY A 1 96 ? 6.406 6.413 4.856 1.00 93.75 96 GLY A O 1
ATOM 704 N N . CYS A 1 97 ? 6.345 5.826 2.695 1.00 95.38 97 CYS A N 1
ATOM 705 C CA . CYS A 1 97 ? 7.145 4.614 2.834 1.00 95.38 97 CYS A CA 1
ATOM 706 C C . CYS A 1 97 ? 8.594 4.868 2.383 1.00 95.38 97 CYS A C 1
ATOM 708 O O . CYS A 1 97 ? 8.859 5.837 1.667 1.00 95.38 97 CYS A O 1
ATOM 710 N N . ASN A 1 98 ? 9.542 4.018 2.784 1.00 95.69 98 ASN A N 1
ATOM 711 C CA . ASN A 1 98 ? 10.955 4.097 2.389 1.00 95.69 98 ASN A CA 1
ATOM 712 C C . ASN A 1 98 ? 11.202 3.648 0.928 1.00 95.69 98 ASN A C 1
ATOM 714 O O . ASN A 1 98 ? 12.002 2.753 0.655 1.00 95.69 98 ASN A O 1
ATOM 718 N N . GLY A 1 99 ? 10.497 4.285 -0.011 1.00 94.56 99 GLY A N 1
ATOM 719 C CA . GLY A 1 99 ? 10.437 3.943 -1.430 1.00 94.56 99 GLY A CA 1
ATOM 720 C C . GLY A 1 99 ? 9.038 3.474 -1.838 1.00 94.56 99 GLY A C 1
ATOM 721 O O . GLY A 1 99 ? 8.033 3.940 -1.305 1.00 94.56 99 GLY A O 1
ATOM 722 N N . MET A 1 100 ? 8.978 2.543 -2.788 1.00 96.06 100 MET A N 1
ATOM 723 C CA . MET A 1 100 ? 7.772 1.785 -3.120 1.00 96.06 100 MET A CA 1
ATOM 724 C C . MET A 1 100 ? 7.762 0.491 -2.314 1.00 96.06 100 MET A C 1
ATOM 726 O O . MET A 1 100 ? 8.651 -0.344 -2.476 1.00 96.06 100 MET A O 1
ATOM 730 N N . CYS A 1 101 ? 6.767 0.325 -1.454 1.00 97.62 101 CYS A N 1
ATOM 731 C CA . CYS A 1 101 ? 6.677 -0.793 -0.524 1.00 97.62 101 CYS A CA 1
ATOM 732 C C . CYS A 1 101 ? 5.591 -1.763 -0.971 1.00 97.62 101 CYS A C 1
ATOM 734 O O . CYS A 1 101 ? 4.420 -1.392 -1.016 1.00 97.62 101 CYS A O 1
ATOM 736 N N . PHE A 1 102 ? 5.982 -2.989 -1.306 1.00 98.00 102 PHE A N 1
ATOM 737 C CA . PHE A 1 102 ? 5.103 -3.997 -1.883 1.00 98.00 102 PHE A CA 1
ATOM 738 C C . PHE A 1 102 ? 4.644 -4.979 -0.807 1.00 98.00 102 PHE A C 1
ATOM 740 O O . PHE A 1 102 ? 5.455 -5.571 -0.088 1.00 98.00 102 PHE A O 1
ATOM 747 N N . LEU A 1 103 ? 3.330 -5.139 -0.707 1.00 98.62 103 LEU A N 1
ATOM 748 C CA . LEU A 1 103 ? 2.659 -6.086 0.171 1.00 98.62 103 LEU A CA 1
ATOM 749 C C . LEU A 1 103 ? 2.027 -7.199 -0.667 1.00 98.62 103 LEU A C 1
ATOM 751 O O . LEU A 1 103 ? 1.658 -6.986 -1.823 1.00 98.62 103 LEU A O 1
ATOM 755 N N . ASP A 1 104 ? 1.852 -8.367 -0.062 1.00 98.44 104 ASP A N 1
ATOM 756 C CA . ASP A 1 104 ? 1.068 -9.452 -0.642 1.00 98.44 104 ASP A CA 1
ATOM 757 C C . ASP A 1 104 ? -0.404 -9.032 -0.779 1.00 98.44 104 ASP A C 1
ATOM 759 O O . ASP A 1 104 ? -1.015 -8.528 0.165 1.00 98.44 104 ASP A O 1
ATOM 763 N N . GLY A 1 105 ? -0.996 -9.235 -1.953 1.00 97.56 105 GLY A N 1
ATOM 764 C CA . GLY A 1 105 ? -2.337 -8.741 -2.267 1.00 97.56 105 GLY A CA 1
ATOM 765 C C . GLY A 1 105 ? -3.477 -9.452 -1.531 1.00 97.56 105 GLY A C 1
ATOM 766 O O . GLY A 1 105 ? -4.598 -8.938 -1.527 1.00 97.56 105 GLY A O 1
ATOM 767 N N . LYS A 1 106 ? -3.208 -10.599 -0.889 1.00 96.88 106 LYS A N 1
ATOM 768 C CA . LYS A 1 106 ? -4.209 -11.406 -0.168 1.00 96.88 106 LYS A CA 1
ATOM 769 C C . LYS A 1 106 ? -4.075 -11.301 1.349 1.00 96.88 106 LYS A C 1
ATOM 771 O O . LYS A 1 106 ? -5.072 -11.208 2.057 1.00 96.88 106 LYS A O 1
ATOM 776 N N . THR A 1 107 ? -2.847 -11.357 1.847 1.00 97.56 107 THR A N 1
ATOM 777 C CA . THR A 1 107 ? -2.510 -11.381 3.277 1.00 97.56 107 THR A CA 1
ATOM 778 C C . THR A 1 107 ? -2.083 -10.015 3.802 1.00 97.56 107 THR A C 1
ATOM 780 O O . THR A 1 107 ? -2.095 -9.801 5.014 1.00 97.56 107 THR A O 1
ATOM 783 N N . TYR A 1 108 ? -1.707 -9.098 2.903 1.00 97.50 108 TYR A N 1
ATOM 784 C CA . TYR A 1 108 ? -1.165 -7.772 3.203 1.00 97.50 108 TYR A CA 1
ATOM 785 C C . TYR A 1 108 ? 0.147 -7.787 3.998 1.00 97.50 108 TYR A C 1
ATOM 787 O O . TYR A 1 108 ? 0.542 -6.765 4.568 1.00 97.50 108 TYR A O 1
ATOM 795 N N . LEU A 1 109 ? 0.831 -8.935 4.026 1.00 98.06 109 LEU A N 1
ATOM 796 C CA . LEU A 1 109 ? 2.154 -9.070 4.619 1.00 98.06 109 LEU A CA 1
ATOM 797 C C . LEU A 1 109 ? 3.205 -8.339 3.769 1.00 98.06 109 LEU A C 1
ATOM 799 O O . LEU A 1 109 ? 3.097 -8.318 2.541 1.00 98.06 109 LEU A O 1
ATOM 803 N N . PRO A 1 110 ? 4.236 -7.750 4.396 1.00 97.94 110 PRO A N 1
ATOM 804 C CA . PRO A 1 110 ? 5.294 -7.043 3.688 1.00 97.94 110 PRO A CA 1
ATOM 805 C C . PRO A 1 110 ? 6.198 -8.015 2.930 1.00 97.94 110 PRO A C 1
ATOM 807 O O . PRO A 1 110 ? 6.723 -8.965 3.513 1.00 97.94 110 PRO A O 1
ATOM 810 N N . LEU A 1 111 ? 6.430 -7.752 1.642 1.00 98.44 111 LEU A N 1
ATOM 811 C CA . LEU A 1 111 ? 7.248 -8.618 0.789 1.00 98.44 111 LEU A CA 1
ATOM 812 C C . LEU A 1 111 ? 8.621 -8.017 0.501 1.00 98.44 111 LEU A C 1
ATOM 814 O O . LEU A 1 111 ? 9.635 -8.652 0.773 1.00 98.44 111 LEU A O 1
ATOM 818 N N . PHE A 1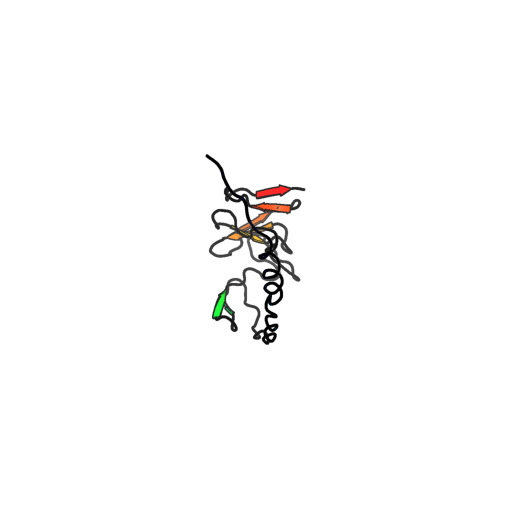 112 ? 8.665 -6.805 -0.049 1.00 97.50 112 PHE A N 1
ATOM 819 C CA . PHE A 1 112 ? 9.911 -6.110 -0.383 1.00 97.50 112 PHE A CA 1
ATOM 820 C C . PHE A 1 112 ? 9.656 -4.618 -0.621 1.00 97.50 112 PHE A C 1
ATOM 822 O O . PHE A 1 112 ? 8.517 -4.189 -0.810 1.00 97.50 112 PHE A O 1
ATOM 829 N N . HIS A 1 113 ? 10.723 -3.823 -0.673 1.00 96.81 113 HIS A N 1
ATOM 830 C CA . HIS A 1 113 ? 10.659 -2.441 -1.144 1.00 96.81 113 HIS A CA 1
ATOM 831 C C . HIS A 1 113 ? 11.615 -2.210 -2.317 1.00 96.81 113 HIS A C 1
ATOM 833 O O . HIS A 1 113 ? 12.576 -2.952 -2.520 1.00 96.81 113 HIS A O 1
ATOM 839 N N . ARG A 1 114 ? 11.337 -1.174 -3.106 1.00 94.62 114 ARG A N 1
ATOM 840 C CA . ARG A 1 114 ? 12.224 -0.667 -4.159 1.00 94.62 114 ARG A CA 1
ATOM 841 C C . ARG A 1 114 ? 12.412 0.829 -3.970 1.00 94.62 114 ARG A C 1
ATOM 843 O O . ARG A 1 114 ? 11.486 1.517 -3.544 1.00 94.62 114 ARG A O 1
ATOM 850 N N . ASN A 1 115 ? 13.588 1.341 -4.318 1.00 92.00 115 ASN A N 1
ATOM 851 C CA . ASN A 1 115 ? 13.781 2.786 -4.393 1.00 92.00 115 ASN A CA 1
ATOM 852 C C . ASN A 1 115 ? 12.805 3.370 -5.423 1.00 92.00 115 ASN A C 1
ATOM 854 O O . ASN A 1 115 ? 12.559 2.763 -6.466 1.00 92.00 115 ASN A O 1
ATOM 858 N N . LYS A 1 116 ? 12.220 4.524 -5.105 1.00 84.44 116 LYS A N 1
ATOM 859 C CA . LYS A 1 116 ? 11.314 5.238 -6.005 1.00 84.44 116 LYS A CA 1
ATOM 860 C C . LYS A 1 116 ? 12.149 6.148 -6.913 1.00 84.44 116 LYS A C 1
ATOM 862 O O . LYS A 1 116 ? 12.867 6.998 -6.393 1.00 84.44 116 LYS A O 1
ATOM 867 N N . SER A 1 117 ? 12.047 5.975 -8.230 1.00 77.44 117 SER A N 1
ATOM 868 C CA . SER A 1 117 ? 12.546 6.928 -9.228 1.00 77.44 117 SER A CA 1
ATOM 869 C C . SER A 1 117 ? 11.338 7.498 -9.971 1.00 77.44 117 SER A C 1
ATOM 871 O O . SER A 1 117 ? 10.571 6.747 -10.575 1.00 77.44 117 SER A O 1
ATOM 873 N N . GLY A 1 118 ? 11.097 8.797 -9.782 1.00 86.44 118 GLY A N 1
ATOM 874 C CA . GLY A 1 118 ? 9.932 9.487 -10.328 1.00 86.44 118 GLY A CA 1
ATOM 875 C C . GLY A 1 118 ? 8.586 8.828 -9.996 1.00 86.44 118 GLY A C 1
ATOM 876 O O . GLY A 1 118 ? 8.404 8.236 -8.926 1.00 86.44 118 GLY A O 1
ATOM 877 N N . GLU A 1 119 ? 7.614 8.964 -10.895 1.00 89.31 119 GLU A N 1
ATOM 878 C CA . GLU A 1 119 ? 6.283 8.377 -10.735 1.00 89.31 119 GLU A CA 1
ATOM 879 C C . GLU A 1 119 ? 6.210 7.023 -11.446 1.00 89.31 119 GLU A C 1
ATOM 881 O O . GLU A 1 119 ? 6.569 6.896 -12.615 1.00 89.31 119 GLU A O 1
ATOM 886 N N . CYS A 1 120 ? 5.716 6.007 -10.737 1.00 92.62 120 CYS A N 1
ATOM 887 C CA . CYS A 1 120 ? 5.559 4.657 -11.265 1.00 92.62 120 CYS A CA 1
ATOM 888 C C . CYS A 1 120 ? 4.088 4.245 -11.256 1.00 92.62 120 CYS A C 1
ATOM 890 O O . CYS A 1 120 ? 3.387 4.459 -10.267 1.00 92.62 120 CYS A O 1
ATOM 892 N N . GLU A 1 121 ? 3.645 3.584 -12.319 1.00 94.81 121 GLU A N 1
ATOM 893 C CA . GLU A 1 121 ? 2.284 3.067 -12.463 1.00 94.81 121 GLU A CA 1
ATOM 894 C C . GLU A 1 121 ? 2.303 1.592 -12.867 1.00 94.81 121 GLU A C 1
ATOM 896 O O . GLU A 1 121 ? 3.149 1.154 -13.651 1.00 94.81 121 GLU A O 1
ATOM 901 N N . TRP A 1 122 ? 1.356 0.810 -12.347 1.00 96.50 122 TRP A N 1
ATOM 902 C CA . TRP A 1 122 ? 1.171 -0.578 -12.768 1.00 96.50 122 TRP A CA 1
ATOM 903 C C . TRP A 1 122 ? 0.779 -0.658 -14.242 1.00 96.50 122 TRP A C 1
ATOM 905 O O . TRP A 1 122 ? -0.029 0.133 -14.736 1.00 96.50 122 TRP A O 1
ATOM 915 N N . ARG A 1 123 ? 1.295 -1.661 -14.961 1.00 96.19 123 ARG A N 1
ATOM 916 C CA . ARG A 1 123 ? 0.745 -1.985 -16.279 1.00 96.19 123 ARG A CA 1
ATOM 917 C C . ARG A 1 123 ? -0.642 -2.622 -16.119 1.00 96.19 123 ARG A C 1
ATOM 919 O O . ARG A 1 123 ? -0.752 -3.630 -15.427 1.00 96.19 123 ARG A O 1
ATOM 926 N N . PRO A 1 124 ? -1.677 -2.158 -16.847 1.00 94.69 124 PRO A N 1
ATOM 927 C CA . PRO A 1 124 ? -3.050 -2.640 -16.645 1.00 94.69 124 PRO A CA 1
ATOM 928 C C . PRO A 1 124 ? -3.292 -4.131 -16.930 1.00 94.69 124 PRO A C 1
ATOM 930 O O . PRO A 1 124 ? -4.306 -4.675 -16.511 1.00 94.69 124 PRO A O 1
ATOM 933 N N . ARG A 1 125 ? -2.413 -4.785 -17.703 1.00 96.50 125 ARG A N 1
ATOM 934 C CA . ARG A 1 125 ? -2.579 -6.186 -18.148 1.00 96.50 125 ARG A CA 1
ATOM 935 C C . ARG A 1 125 ? -1.369 -7.081 -17.891 1.00 96.50 125 ARG A C 1
ATOM 937 O O . ARG A 1 125 ? -1.429 -8.265 -18.194 1.00 96.50 125 ARG A O 1
ATOM 944 N N . ASN A 1 126 ? -0.267 -6.528 -17.391 1.00 97.62 126 ASN A N 1
ATOM 945 C CA . ASN A 1 126 ? 0.936 -7.295 -17.086 1.00 97.62 126 ASN A CA 1
ATOM 946 C C . ASN A 1 126 ? 1.278 -7.072 -15.613 1.00 97.62 126 ASN A C 1
ATOM 948 O O . ASN A 1 126 ? 1.758 -6.002 -15.245 1.00 97.62 126 ASN A O 1
ATOM 952 N N . ALA A 1 127 ? 0.996 -8.080 -14.789 1.00 97.31 127 ALA A N 1
ATOM 953 C CA . ALA A 1 127 ? 1.124 -8.012 -13.338 1.00 97.31 127 ALA A CA 1
ATOM 954 C C . ALA A 1 127 ? 2.572 -7.858 -12.844 1.00 97.31 127 ALA A C 1
ATOM 956 O O . ALA A 1 127 ? 2.785 -7.390 -11.726 1.00 97.31 127 ALA A O 1
ATOM 957 N N . GLU A 1 128 ? 3.557 -8.208 -13.673 1.00 95.94 128 GLU A N 1
ATOM 958 C CA . GLU A 1 128 ? 4.979 -8.181 -13.319 1.00 95.94 128 GLU A CA 1
ATOM 959 C C . GLU A 1 128 ? 5.654 -6.839 -13.636 1.00 95.94 128 GLU A C 1
ATOM 961 O O . GLU A 1 128 ? 6.831 -6.641 -13.330 1.00 95.94 128 GLU A O 1
ATOM 966 N N . MET A 1 129 ? 4.931 -5.900 -14.259 1.00 94.81 129 MET A N 1
ATOM 967 C CA . MET A 1 129 ? 5.527 -4.688 -14.813 1.00 94.81 129 MET A CA 1
ATOM 968 C C . MET A 1 129 ? 4.909 -3.406 -14.254 1.00 94.81 129 MET A C 1
ATOM 970 O O . MET A 1 129 ? 3.691 -3.226 -14.225 1.00 94.81 129 MET A O 1
ATOM 974 N N . MET A 1 130 ? 5.787 -2.463 -13.913 1.00 94.75 130 MET A N 1
ATOM 975 C CA . MET A 1 130 ? 5.458 -1.053 -13.721 1.00 94.75 130 MET A CA 1
ATOM 976 C C . MET A 1 130 ? 6.139 -0.217 -14.805 1.00 94.75 130 MET A C 1
ATOM 978 O O . MET A 1 130 ? 7.198 -0.588 -15.313 1.00 94.75 130 MET A O 1
ATOM 982 N N . ILE A 1 131 ? 5.525 0.901 -15.168 1.00 92.88 131 ILE A N 1
ATOM 983 C CA . ILE A 1 131 ? 6.127 1.942 -16.001 1.00 92.88 131 ILE A CA 1
ATOM 984 C C . ILE A 1 131 ? 6.525 3.061 -15.049 1.00 92.88 131 ILE A C 1
ATOM 986 O O . ILE A 1 131 ? 5.657 3.571 -14.348 1.00 92.88 131 ILE A O 1
ATOM 990 N N . CYS A 1 132 ? 7.803 3.421 -15.025 1.00 91.75 132 CYS A N 1
ATOM 991 C CA . CYS A 1 132 ? 8.310 4.543 -14.244 1.00 91.75 132 CYS A CA 1
ATOM 992 C C . CYS A 1 132 ? 8.805 5.632 -15.191 1.00 91.75 132 CYS A C 1
ATOM 994 O O . CYS A 1 132 ? 9.429 5.323 -16.209 1.00 91.75 132 CYS A O 1
ATOM 996 N N . VAL A 1 133 ? 8.497 6.881 -14.862 1.00 89.56 133 VAL A N 1
ATOM 997 C CA . VAL A 1 133 ? 8.977 8.069 -15.570 1.00 89.56 133 VAL A CA 1
ATOM 998 C C . VAL A 1 133 ? 9.674 8.973 -14.565 1.00 89.56 133 VAL A C 1
ATOM 1000 O O . VAL A 1 133 ? 9.137 9.186 -13.477 1.00 89.56 133 VAL A O 1
ATOM 1003 N N . ASP A 1 134 ? 10.862 9.451 -14.925 1.00 82.06 134 ASP A N 1
ATOM 1004 C CA . ASP A 1 134 ? 11.680 10.349 -14.103 1.00 82.06 134 ASP A CA 1
ATOM 1005 C C . ASP A 1 134 ? 11.313 11.825 -14.316 1.00 82.06 134 ASP A C 1
ATOM 1007 O O . ASP A 1 134 ? 10.967 12.197 -15.465 1.00 82.06 134 ASP A O 1
#

Foldseek 3Di:
DDDDDDDDDDDPPPPPPPPPPPDPPPPPPPPDLDDDDDDDALDWDARPVPRDIDGDLDDAADQDQPKGAHPPDWADPVVPADQAAQVQQWGWTDPRIQATWIAGSPRSRTDHHDHHDADWHHDNHDRVDIDHDD

pLDDT: mean 84.42, std 18.88, range [39.06, 98.62]

Secondary structure (DSSP, 8-state):
--PPP----SSSSSTTSSSS------------PPP-PPPPTT-EEE-TTT--EEE----SEEEETTEEE-SS--B--TTTS-SB-TTSSEEEE-BSBSSEEEEETTT--EEEEE---SEEEE-TT-TT-EEEE-